Protein AF-A0A4R6TP46-F1 (afdb_monomer_lite)

Radius of gyration: 14.55 Å; chains: 1; bounding box: 34×22×45 Å

Structure (mmCIF, N/CA/C/O backbone):
data_AF-A0A4R6TP46-F1
#
_entry.id   AF-A0A4R6TP46-F1
#
loop_
_atom_site.group_PDB
_atom_site.id
_atom_site.type_symbol
_atom_site.label_atom_id
_atom_site.label_alt_id
_atom_site.label_comp_id
_atom_site.label_asym_id
_atom_site.label_entity_id
_atom_site.label_seq_id
_atom_site.pdbx_PDB_ins_code
_atom_site.Cartn_x
_atom_site.Cartn_y
_atom_site.Cartn_z
_atom_site.occupancy
_atom_site.B_iso_or_equiv
_atom_site.auth_seq_id
_atom_site.auth_comp_id
_atom_site.auth_asym_id
_atom_site.auth_atom_id
_atom_si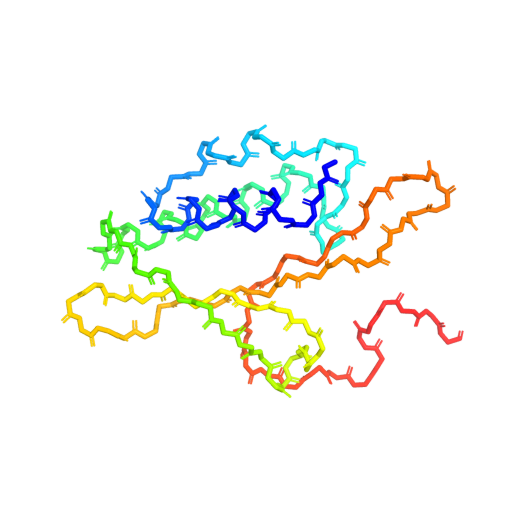te.pdbx_PDB_model_num
ATOM 1 N N . MET A 1 1 ? 13.767 -5.932 -6.235 1.00 88.38 1 MET A N 1
ATOM 2 C CA . MET A 1 1 ? 12.728 -6.546 -5.350 1.00 88.38 1 MET A CA 1
ATOM 3 C C . MET A 1 1 ? 11.743 -7.402 -6.167 1.00 88.38 1 MET A C 1
ATOM 5 O O . MET A 1 1 ? 11.784 -7.297 -7.384 1.00 88.38 1 MET A O 1
ATOM 9 N N . ASN A 1 2 ? 10.893 -8.253 -5.569 1.00 88.94 2 ASN A N 1
ATOM 10 C CA . ASN A 1 2 ? 9.757 -8.902 -6.260 1.00 88.94 2 ASN A CA 1
ATOM 11 C C . ASN A 1 2 ? 8.388 -8.403 -5.737 1.00 88.94 2 ASN A C 1
ATOM 13 O O . ASN A 1 2 ? 8.310 -7.777 -4.682 1.00 88.94 2 ASN A O 1
ATOM 17 N N . ILE A 1 3 ? 7.294 -8.701 -6.451 1.00 90.38 3 ILE A N 1
ATOM 18 C CA . ILE A 1 3 ? 5.953 -8.190 -6.102 1.00 90.38 3 ILE A CA 1
ATOM 19 C C . ILE A 1 3 ? 5.442 -8.681 -4.735 1.00 90.38 3 ILE A C 1
ATOM 21 O O . ILE A 1 3 ? 4.768 -7.938 -4.032 1.00 90.38 3 ILE A O 1
ATOM 25 N N . GLN A 1 4 ? 5.806 -9.897 -4.318 1.00 92.50 4 GLN A N 1
ATOM 26 C CA . GLN A 1 4 ? 5.392 -10.464 -3.028 1.00 92.50 4 GLN A CA 1
ATOM 27 C C . GLN A 1 4 ? 6.083 -9.760 -1.852 1.00 92.50 4 GLN A C 1
ATOM 29 O O . GLN A 1 4 ? 5.471 -9.548 -0.807 1.00 92.50 4 GLN A O 1
ATOM 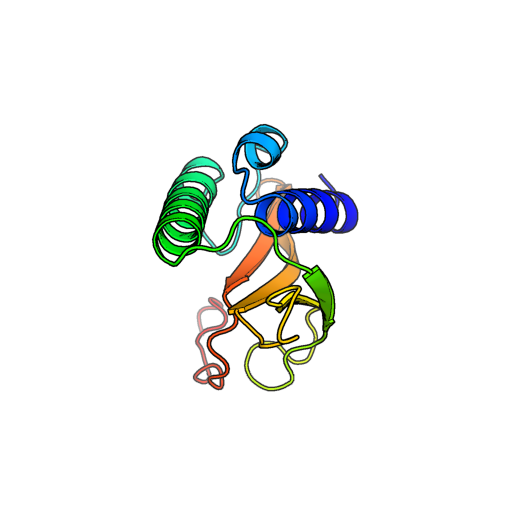34 N N . GLN A 1 5 ? 7.350 -9.374 -2.023 1.00 94.12 5 GLN A N 1
ATOM 35 C CA . GLN A 1 5 ? 8.091 -8.568 -1.051 1.00 94.12 5 GLN A CA 1
ATOM 36 C C . GLN A 1 5 ? 7.480 -7.172 -0.923 1.00 94.12 5 GLN A C 1
ATOM 38 O O . GLN A 1 5 ? 7.259 -6.708 0.193 1.00 94.12 5 GLN A O 1
ATOM 43 N N . LEU A 1 6 ? 7.144 -6.539 -2.049 1.00 93.56 6 LEU A N 1
ATOM 44 C CA . LEU A 1 6 ? 6.467 -5.244 -2.056 1.00 93.56 6 LEU A CA 1
ATOM 45 C C . LEU A 1 6 ? 5.110 -5.310 -1.342 1.00 93.56 6 LEU A C 1
ATOM 47 O O . LEU A 1 6 ? 4.828 -4.489 -0.472 1.00 93.56 6 LEU A O 1
ATOM 51 N N . GLU A 1 7 ? 4.296 -6.320 -1.656 1.00 94.56 7 GLU A N 1
ATOM 52 C CA . GLU A 1 7 ? 3.021 -6.554 -0.976 1.00 94.56 7 GLU A CA 1
ATOM 53 C C . GLU A 1 7 ? 3.225 -6.738 0.534 1.00 94.56 7 GLU A C 1
ATOM 55 O O . GLU A 1 7 ? 2.504 -6.145 1.336 1.00 94.56 7 GLU A O 1
ATOM 60 N N . PHE A 1 8 ? 4.227 -7.525 0.943 1.00 95.62 8 PHE A N 1
ATOM 61 C CA . PHE A 1 8 ? 4.543 -7.736 2.353 1.00 95.62 8 PHE A CA 1
ATOM 62 C C . PHE A 1 8 ? 4.922 -6.434 3.066 1.00 95.62 8 PHE A C 1
ATOM 64 O O . PHE A 1 8 ? 4.430 -6.197 4.173 1.00 95.62 8 PHE A O 1
ATOM 71 N N . ILE A 1 9 ? 5.760 -5.602 2.444 1.00 96.25 9 ILE A N 1
ATOM 72 C CA . ILE A 1 9 ? 6.169 -4.302 2.985 1.00 96.25 9 ILE A CA 1
ATOM 73 C C . ILE A 1 9 ? 4.931 -3.433 3.199 1.00 96.25 9 ILE A C 1
ATOM 75 O O . ILE A 1 9 ? 4.649 -3.043 4.328 1.00 96.25 9 ILE A O 1
ATOM 79 N N . ILE A 1 10 ? 4.127 -3.228 2.154 1.00 95.75 10 ILE A N 1
ATOM 80 C CA . ILE A 1 10 ? 2.965 -2.334 2.216 1.00 95.75 10 ILE A CA 1
ATOM 81 C C . ILE A 1 10 ? 1.897 -2.870 3.179 1.00 95.75 10 ILE A C 1
ATOM 83 O O . ILE A 1 10 ? 1.321 -2.111 3.964 1.00 95.75 10 ILE A O 1
ATOM 87 N N . ARG A 1 11 ? 1.667 -4.189 3.196 1.00 96.81 11 ARG A N 1
ATOM 88 C CA . ARG A 1 11 ? 0.806 -4.838 4.192 1.00 96.81 11 ARG A CA 1
ATOM 89 C C . ARG A 1 11 ? 1.280 -4.533 5.605 1.00 96.81 11 ARG A C 1
ATOM 91 O O . ARG A 1 11 ? 0.455 -4.161 6.439 1.00 96.81 11 ARG A O 1
ATOM 98 N N . SER A 1 12 ? 2.568 -4.714 5.882 1.00 97.62 12 SER A N 1
ATOM 99 C CA . SER A 1 12 ? 3.145 -4.495 7.212 1.00 97.62 12 SER A CA 1
ATOM 100 C C . SER A 1 12 ? 3.039 -3.029 7.620 1.00 97.62 12 SER A C 1
ATOM 102 O O . SER A 1 12 ? 2.633 -2.746 8.747 1.00 97.62 12 SER A O 1
ATOM 104 N N . THR A 1 13 ? 3.288 -2.120 6.676 1.00 97.50 13 THR A N 1
ATOM 105 C CA . THR A 1 13 ? 3.175 -0.674 6.857 1.00 97.50 13 THR A CA 1
ATOM 106 C C . THR A 1 13 ? 1.785 -0.254 7.322 1.00 97.50 13 THR A C 1
ATOM 108 O O . THR A 1 13 ? 1.646 0.366 8.374 1.00 97.50 13 THR A O 1
ATOM 111 N N . PHE A 1 14 ? 0.731 -0.635 6.598 1.00 97.62 14 PHE A N 1
ATOM 112 C CA . PHE A 1 14 ? -0.633 -0.223 6.944 1.00 97.62 14 PHE A CA 1
ATOM 113 C C . PHE A 1 14 ? -1.243 -1.030 8.093 1.00 97.62 14 PHE A C 1
ATOM 115 O O . PHE A 1 14 ? -1.983 -0.475 8.900 1.00 97.62 14 PHE A O 1
ATOM 122 N N . THR A 1 15 ? -0.919 -2.322 8.220 1.00 97.44 15 THR A N 1
ATOM 123 C CA . THR A 1 15 ? -1.417 -3.149 9.336 1.00 97.44 15 THR A CA 1
ATOM 124 C C . THR A 1 15 ? -0.937 -2.591 10.673 1.00 97.44 15 THR A C 1
ATOM 126 O O . THR A 1 15 ? -1.723 -2.523 11.615 1.00 97.44 15 THR A O 1
ATOM 129 N N . ASN A 1 16 ? 0.329 -2.169 10.747 1.00 97.12 16 ASN A N 1
ATOM 130 C CA . ASN A 1 16 ? 0.945 -1.656 11.973 1.00 97.12 16 ASN A CA 1
ATOM 131 C C . ASN A 1 16 ? 0.955 -0.122 12.065 1.00 97.12 16 ASN A C 1
ATOM 133 O O . ASN A 1 16 ? 1.397 0.413 13.078 1.00 97.12 16 ASN A O 1
ATOM 137 N N . LEU A 1 17 ? 0.472 0.579 11.032 1.00 96.62 17 LEU A N 1
ATOM 138 C CA . LEU A 1 17 ? 0.544 2.039 10.911 1.00 96.62 17 LEU A CA 1
ATOM 139 C C . LEU A 1 17 ? 1.970 2.560 11.157 1.00 96.62 17 LEU A C 1
ATOM 141 O O . LEU A 1 17 ? 2.198 3.507 11.912 1.00 96.62 17 LEU A O 1
ATOM 145 N N . ASP A 1 18 ? 2.938 1.906 10.528 1.00 97.06 18 ASP A N 1
ATOM 146 C CA . ASP A 1 18 ? 4.362 2.153 10.711 1.00 97.06 18 ASP A CA 1
ATOM 147 C C . ASP A 1 18 ? 5.044 2.243 9.344 1.00 97.06 18 ASP A C 1
ATOM 149 O O . ASP A 1 18 ? 5.123 1.268 8.600 1.00 97.06 18 ASP A O 1
ATOM 153 N N . TYR A 1 19 ? 5.509 3.433 8.979 1.00 95.25 19 TYR A N 1
ATOM 154 C CA . TYR A 1 19 ? 6.131 3.660 7.678 1.00 95.25 19 TYR A CA 1
ATOM 155 C C . TYR A 1 19 ? 7.596 3.211 7.628 1.00 95.25 19 TYR A C 1
ATOM 157 O O . TYR A 1 19 ? 8.136 3.120 6.532 1.00 95.25 19 TYR A O 1
ATOM 165 N N . SER A 1 20 ? 8.224 2.845 8.755 1.00 96.62 20 SER A N 1
ATOM 166 C CA . SER A 1 20 ? 9.620 2.370 8.774 1.00 96.62 20 SER A CA 1
ATOM 167 C C . SER A 1 20 ? 9.836 1.106 7.932 1.00 96.62 20 SER A C 1
ATOM 169 O O . SER A 1 20 ? 10.906 0.886 7.371 1.00 96.62 20 SER A O 1
ATOM 171 N N . PHE A 1 21 ? 8.793 0.290 7.742 1.00 96.69 21 PHE A N 1
ATOM 172 C CA . PHE A 1 21 ? 8.843 -0.858 6.833 1.00 96.69 21 PHE A CA 1
ATOM 173 C C . PHE A 1 21 ? 9.156 -0.457 5.380 1.00 96.69 21 PHE A C 1
ATOM 175 O O . PHE A 1 21 ? 9.718 -1.266 4.640 1.00 96.69 21 PHE A O 1
ATOM 182 N N . LEU A 1 22 ? 8.837 0.776 4.971 1.00 96.25 22 LEU A N 1
ATOM 183 C CA . LEU A 1 22 ? 9.092 1.282 3.621 1.00 96.25 22 LEU A CA 1
ATOM 184 C C . LEU A 1 22 ? 10.581 1.540 3.348 1.00 96.25 22 LEU A C 1
ATOM 186 O O . LEU A 1 22 ? 10.982 1.624 2.187 1.00 96.25 22 LEU A O 1
ATOM 190 N N . ASP A 1 23 ? 11.432 1.581 4.376 1.00 95.50 23 ASP A N 1
ATOM 191 C CA . ASP A 1 23 ? 12.885 1.683 4.192 1.00 95.50 23 ASP A CA 1
ATOM 192 C C . ASP A 1 23 ? 13.454 0.483 3.424 1.00 95.50 23 ASP A C 1
ATOM 194 O O . ASP A 1 23 ? 14.498 0.594 2.778 1.00 95.50 23 ASP A O 1
ATOM 198 N N . GLN A 1 24 ? 12.730 -0.640 3.420 1.00 95.44 24 GLN A N 1
ATOM 199 C CA . GLN A 1 24 ? 13.068 -1.862 2.687 1.00 95.44 24 GLN A CA 1
ATOM 200 C C . GLN A 1 24 ? 12.763 -1.781 1.184 1.00 95.44 24 GLN A C 1
ATOM 202 O O . GLN A 1 24 ? 13.139 -2.690 0.444 1.00 95.44 24 GLN A O 1
ATOM 207 N N . LEU A 1 25 ? 12.081 -0.726 0.721 1.00 94.56 25 LEU A N 1
ATOM 208 C CA . LEU A 1 25 ? 11.811 -0.531 -0.700 1.00 94.56 25 LEU A CA 1
ATOM 209 C C . LEU A 1 25 ? 13.114 -0.377 -1.487 1.00 94.56 25 LEU A C 1
ATOM 211 O O . LEU A 1 25 ? 14.079 0.249 -1.034 1.00 94.56 25 LEU A O 1
ATOM 215 N N . ASP A 1 26 ? 13.105 -0.929 -2.694 1.00 93.50 26 ASP A N 1
ATOM 216 C CA . ASP A 1 26 ? 14.189 -0.792 -3.656 1.00 93.50 26 ASP A CA 1
ATOM 217 C C . ASP A 1 26 ? 14.296 0.675 -4.093 1.00 93.50 26 ASP A C 1
ATOM 219 O O . ASP A 1 26 ? 13.277 1.297 -4.407 1.00 93.50 26 ASP A O 1
ATOM 223 N N . LYS A 1 27 ? 15.507 1.234 -4.052 1.00 92.81 27 LYS A N 1
ATOM 224 C CA . LYS A 1 27 ? 15.762 2.644 -4.390 1.00 92.81 27 LYS A CA 1
ATOM 225 C C . LYS A 1 27 ? 15.800 2.884 -5.900 1.00 92.81 27 LYS A C 1
ATOM 227 O O . LYS A 1 27 ? 15.500 3.988 -6.328 1.00 92.81 27 LYS A O 1
ATOM 232 N N . ASP A 1 28 ? 16.127 1.846 -6.668 1.00 91.50 28 ASP A N 1
ATOM 233 C CA . ASP A 1 28 ? 16.307 1.895 -8.121 1.00 91.50 28 ASP A CA 1
ATOM 234 C C . ASP A 1 28 ? 15.034 1.368 -8.822 1.00 91.50 28 ASP A C 1
ATOM 236 O O . ASP A 1 28 ? 15.081 0.659 -9.823 1.00 91.50 28 ASP A O 1
ATOM 240 N N . SER A 1 29 ? 13.865 1.566 -8.210 1.00 92.19 29 SER A N 1
ATOM 241 C CA . SER A 1 29 ? 12.567 1.132 -8.734 1.00 92.19 29 SER A CA 1
ATOM 242 C C . SER A 1 29 ? 11.562 2.264 -8.619 1.00 92.19 29 SER A C 1
ATOM 244 O O . SER A 1 29 ? 11.622 3.051 -7.673 1.00 92.19 29 SER A O 1
ATOM 246 N N . TYR A 1 30 ? 10.597 2.285 -9.535 1.00 92.50 30 TYR A N 1
ATOM 247 C CA . TYR A 1 30 ? 9.499 3.245 -9.501 1.00 92.50 30 TYR A CA 1
ATOM 248 C C . TYR A 1 30 ? 8.214 2.605 -8.991 1.00 92.50 30 TYR A C 1
ATOM 250 O O . TYR A 1 30 ? 7.917 1.434 -9.255 1.00 92.50 30 TYR A O 1
ATOM 258 N N . TYR A 1 31 ? 7.426 3.413 -8.291 1.00 92.50 31 TYR A N 1
ATOM 259 C CA . TYR A 1 31 ? 6.175 3.028 -7.661 1.00 92.50 31 TYR A CA 1
ATOM 260 C C . TYR A 1 31 ? 5.065 4.002 -8.071 1.00 92.50 31 TYR A C 1
ATOM 262 O O . TYR A 1 31 ? 4.839 5.014 -7.415 1.00 92.50 31 TYR A O 1
ATOM 270 N N . SER A 1 32 ? 4.343 3.681 -9.146 1.00 89.75 32 SER A N 1
ATOM 271 C CA . SER A 1 32 ? 3.304 4.535 -9.747 1.00 89.75 32 SER A CA 1
ATOM 272 C C . SER A 1 32 ? 3.849 5.886 -10.202 1.00 89.75 32 SER A C 1
ATOM 274 O O . SER A 1 32 ? 3.357 6.931 -9.785 1.00 89.75 32 SER A O 1
ATOM 276 N N . ASP A 1 33 ? 4.912 5.835 -11.004 1.00 85.44 33 ASP A N 1
ATOM 277 C CA . ASP A 1 33 ? 5.655 6.998 -11.510 1.00 85.44 33 ASP A CA 1
ATOM 278 C C . ASP A 1 33 ? 6.357 7.829 -10.423 1.00 85.44 33 ASP A C 1
ATOM 280 O O . ASP A 1 33 ? 6.900 8.889 -10.712 1.00 85.44 33 ASP A O 1
ATOM 284 N N . GLN A 1 34 ? 6.374 7.337 -9.181 1.00 89.38 34 GLN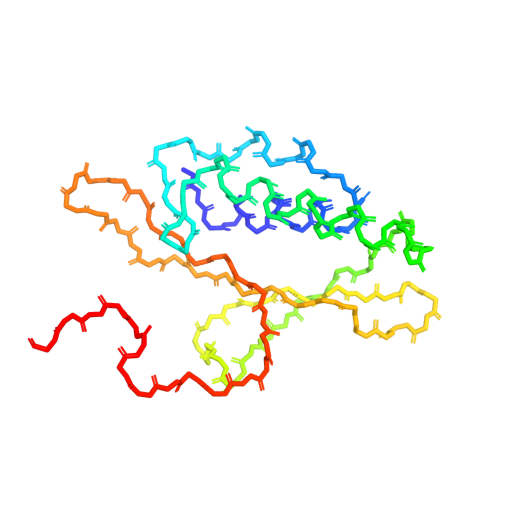 A N 1
ATOM 285 C CA . GLN A 1 34 ? 7.067 7.962 -8.060 1.00 89.38 34 GLN A CA 1
ATOM 286 C C . GLN A 1 34 ? 8.365 7.234 -7.749 1.00 89.38 34 GLN A C 1
ATOM 288 O O . GLN A 1 34 ? 8.435 6.003 -7.842 1.00 89.38 34 GLN A O 1
ATOM 293 N N . ASP A 1 35 ? 9.366 7.978 -7.294 1.00 92.81 35 ASP A N 1
ATOM 294 C CA . ASP A 1 35 ? 10.524 7.363 -6.657 1.00 92.81 35 ASP A CA 1
ATOM 295 C C . ASP A 1 35 ? 10.181 6.844 -5.244 1.00 92.81 35 ASP A C 1
ATOM 297 O O . ASP A 1 35 ? 9.084 7.033 -4.699 1.00 92.81 35 ASP A O 1
ATOM 301 N N . LYS A 1 36 ? 11.142 6.151 -4.627 1.00 93.88 36 LYS A N 1
ATOM 302 C CA . LYS A 1 36 ? 10.997 5.611 -3.271 1.00 93.88 36 LYS A CA 1
ATOM 303 C C . LYS A 1 36 ? 10.626 6.685 -2.239 1.00 93.88 36 LYS A C 1
ATOM 305 O O . LYS A 1 36 ? 9.783 6.429 -1.380 1.00 93.88 36 LYS A O 1
ATOM 310 N N . TYR A 1 37 ? 11.274 7.846 -2.269 1.00 95.25 37 TYR A N 1
ATOM 311 C CA . TYR A 1 37 ? 11.105 8.882 -1.249 1.00 95.25 37 TYR A CA 1
ATOM 312 C C . TYR A 1 37 ? 9.749 9.570 -1.374 1.00 95.25 37 TYR A C 1
ATOM 314 O O . TYR A 1 37 ? 9.078 9.808 -0.370 1.00 95.25 37 TYR A O 1
ATOM 322 N N . GLU A 1 38 ? 9.305 9.827 -2.600 1.00 95.19 38 GLU A N 1
ATOM 323 C CA . GLU A 1 38 ? 7.974 10.354 -2.882 1.00 95.19 38 GLU A CA 1
ATOM 324 C C . GLU A 1 38 ? 6.870 9.407 -2.399 1.00 95.19 38 GLU A C 1
ATOM 326 O O . GLU A 1 38 ? 5.905 9.848 -1.761 1.00 95.19 38 GLU A O 1
ATOM 331 N N . LEU A 1 39 ? 7.027 8.099 -2.637 1.00 94.69 39 LEU A N 1
ATOM 332 C CA . LEU A 1 39 ? 6.101 7.094 -2.122 1.00 94.69 39 LEU A CA 1
ATOM 333 C C . LEU A 1 39 ? 6.076 7.083 -0.586 1.00 94.69 39 LEU A C 1
ATOM 335 O O . LEU A 1 39 ? 4.990 7.043 0.001 1.00 94.69 39 LEU A O 1
ATOM 339 N N . ILE A 1 40 ? 7.250 7.119 0.057 1.00 96.31 40 ILE A N 1
ATOM 340 C CA . ILE A 1 40 ? 7.376 7.134 1.522 1.00 96.31 40 ILE A CA 1
ATOM 341 C C . ILE A 1 40 ? 6.650 8.340 2.106 1.00 96.31 40 ILE A C 1
ATOM 343 O O . ILE A 1 40 ? 5.774 8.153 2.947 1.00 96.31 40 ILE A O 1
ATOM 347 N N . ASN A 1 41 ? 6.935 9.546 1.614 1.00 96.00 41 ASN A N 1
ATOM 348 C CA . ASN A 1 41 ? 6.312 10.778 2.101 1.00 96.00 41 ASN A CA 1
ATOM 349 C C . ASN A 1 41 ? 4.781 10.725 1.981 1.00 96.00 41 ASN A C 1
ATOM 351 O O . ASN A 1 41 ? 4.051 11.119 2.894 1.00 96.00 41 ASN A O 1
ATOM 355 N N . ARG A 1 42 ? 4.272 10.195 0.861 1.00 95.31 42 ARG A N 1
ATOM 356 C CA . ARG A 1 42 ? 2.830 10.031 0.641 1.00 95.31 42 ARG A CA 1
ATOM 357 C C . ARG A 1 42 ? 2.202 9.071 1.656 1.00 95.31 42 ARG A C 1
ATOM 359 O O . ARG A 1 42 ? 1.161 9.391 2.231 1.00 95.31 42 ARG A O 1
ATOM 366 N N . ILE A 1 43 ? 2.816 7.907 1.873 1.00 96.19 43 ILE A N 1
ATOM 367 C CA . ILE A 1 43 ? 2.292 6.900 2.807 1.00 96.19 43 ILE A CA 1
ATOM 368 C C . ILE A 1 43 ? 2.443 7.359 4.262 1.00 96.19 43 ILE A C 1
ATOM 370 O O . ILE A 1 43 ? 1.542 7.126 5.067 1.00 96.19 43 ILE A O 1
ATOM 374 N N . GLU A 1 44 ? 3.529 8.050 4.608 1.00 96.75 44 GLU A N 1
ATOM 375 C CA . GLU A 1 44 ? 3.724 8.648 5.932 1.00 96.75 44 GLU A CA 1
ATOM 376 C C . GLU A 1 44 ? 2.580 9.611 6.266 1.00 96.75 44 GLU A C 1
ATOM 378 O O . GLU A 1 44 ? 1.961 9.493 7.328 1.00 96.75 44 GLU A O 1
ATOM 383 N N . PHE A 1 45 ? 2.221 10.498 5.332 1.00 96.25 45 PHE A N 1
ATOM 384 C CA . PHE A 1 45 ? 1.096 11.416 5.508 1.00 96.25 45 PHE A CA 1
ATOM 385 C C . PHE A 1 45 ? -0.233 10.678 5.744 1.00 96.25 45 PHE A C 1
ATOM 387 O O . PHE A 1 45 ? -1.020 11.051 6.622 1.00 96.25 45 PHE A O 1
ATOM 394 N N . GLN A 1 46 ? -0.487 9.601 4.997 1.00 95.69 46 GLN A N 1
ATOM 395 C CA . GLN A 1 46 ? -1.684 8.780 5.192 1.00 95.69 46 GLN A CA 1
ATOM 396 C C . GLN A 1 46 ? -1.676 8.074 6.550 1.00 95.69 46 GLN A C 1
ATOM 398 O O . GLN A 1 46 ? -2.684 8.103 7.252 1.00 95.69 46 GLN A O 1
ATOM 403 N N . ILE A 1 47 ? -0.549 7.493 6.967 1.00 96.69 47 ILE A N 1
ATOM 404 C CA . ILE A 1 47 ? -0.412 6.868 8.289 1.00 96.69 47 ILE A CA 1
ATOM 405 C C . ILE A 1 47 ? -0.659 7.885 9.399 1.00 96.69 47 ILE A C 1
ATOM 407 O O . ILE A 1 47 ? -1.386 7.589 10.348 1.00 96.69 47 ILE A O 1
ATOM 411 N N . HIS A 1 48 ? -0.101 9.089 9.280 1.00 97.00 48 HIS A N 1
ATOM 412 C CA .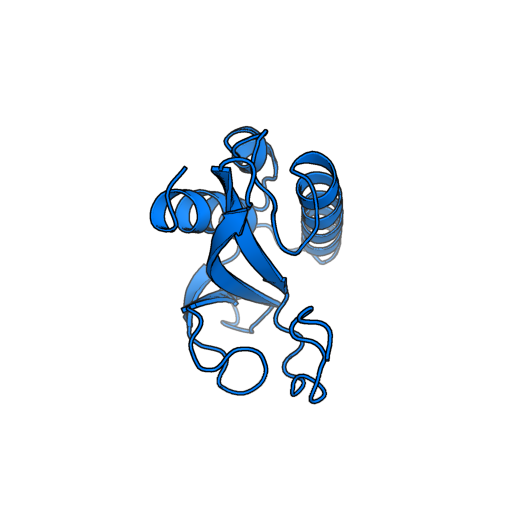 HIS A 1 48 ? -0.333 10.159 10.243 1.00 97.00 48 HIS A CA 1
ATOM 413 C C . HIS A 1 48 ? -1.819 10.543 10.314 1.00 97.00 48 HIS A C 1
ATOM 415 O O . HIS A 1 48 ? -2.381 10.686 11.403 1.00 97.00 48 HIS A O 1
ATOM 421 N N . SER A 1 49 ? -2.484 10.646 9.161 1.00 96.12 49 SER A N 1
ATOM 422 C CA . SER A 1 49 ? -3.920 10.937 9.074 1.00 96.12 49 SER A CA 1
ATOM 423 C C . SER A 1 49 ? -4.761 9.846 9.745 1.00 96.12 49 SER A C 1
ATOM 425 O O . SER A 1 49 ? -5.667 10.149 10.519 1.00 96.12 49 SER A O 1
ATOM 427 N N . LEU A 1 50 ? -4.415 8.574 9.529 1.00 96.06 50 LEU A N 1
ATOM 428 C CA . LEU A 1 50 ? -5.082 7.427 10.149 1.00 96.06 50 LEU A CA 1
ATOM 429 C C . LEU A 1 50 ? -4.896 7.398 11.671 1.00 96.06 50 LEU A C 1
ATOM 431 O O . LEU A 1 50 ? -5.865 7.218 12.406 1.00 96.06 50 LEU A O 1
ATOM 435 N N . LYS A 1 51 ? -3.677 7.639 12.162 1.00 96.25 51 LYS A N 1
ATOM 436 C CA . LYS A 1 51 ? -3.416 7.748 13.606 1.00 96.25 51 LYS A CA 1
ATOM 437 C C . LYS A 1 51 ? -4.207 8.892 14.237 1.00 96.25 51 LYS A C 1
ATOM 439 O O . LYS A 1 51 ? -4.810 8.714 15.290 1.00 96.25 51 LYS A O 1
ATOM 444 N N . THR A 1 52 ? -4.265 10.039 13.562 1.00 96.69 52 THR A N 1
ATOM 445 C CA . THR A 1 52 ? -5.041 11.207 14.013 1.00 96.69 52 THR A CA 1
ATOM 446 C C . THR A 1 52 ? -6.544 10.912 14.064 1.00 96.69 52 THR A C 1
ATOM 448 O O . THR A 1 52 ? -7.231 11.382 14.966 1.00 96.69 52 THR A O 1
ATOM 451 N N . ALA A 1 53 ? -7.051 10.080 13.150 1.00 94.38 53 ALA A N 1
ATOM 452 C CA . ALA A 1 53 ? -8.433 9.597 13.160 1.00 94.38 53 ALA A CA 1
ATOM 453 C C . ALA A 1 53 ? -8.717 8.531 14.243 1.00 94.38 53 ALA A C 1
ATOM 455 O O . ALA A 1 53 ? -9.847 8.061 14.358 1.00 94.38 53 ALA A O 1
ATOM 456 N N . GLY A 1 54 ? -7.717 8.150 15.047 1.00 95.62 54 GLY A N 1
ATOM 457 C CA . GLY A 1 54 ? -7.857 7.214 16.165 1.00 95.62 54 GLY A CA 1
ATOM 458 C C . GLY A 1 54 ? -7.572 5.751 15.819 1.00 95.62 54 GLY A C 1
ATOM 459 O O . GLY A 1 54 ? -7.789 4.873 16.658 1.00 95.62 54 GLY A O 1
ATOM 460 N N . TYR A 1 55 ? -7.074 5.457 14.613 1.00 94.69 55 TYR A N 1
ATOM 461 C CA . TYR A 1 55 ? -6.662 4.101 14.259 1.00 94.69 55 TYR A CA 1
ATOM 462 C C . TYR A 1 55 ? -5.295 3.776 14.868 1.00 94.69 55 TYR A C 1
ATOM 464 O O . TYR A 1 55 ? -4.326 4.504 14.677 1.00 94.69 55 TYR A O 1
ATOM 472 N N . ASN A 1 56 ? -5.205 2.634 15.555 1.00 93.69 56 ASN A N 1
ATOM 473 C CA . ASN A 1 56 ? -3.948 2.119 16.124 1.00 93.69 56 ASN A CA 1
ATOM 474 C C . ASN A 1 56 ? -3.428 0.874 15.395 1.00 93.69 56 ASN A C 1
ATOM 476 O O . ASN A 1 56 ? -2.258 0.522 15.506 1.00 93.69 56 ASN A O 1
ATOM 480 N N . LYS A 1 57 ? -4.312 0.184 14.672 1.00 96.06 57 LYS A N 1
ATOM 481 C CA . LYS A 1 57 ? -4.017 -1.014 13.891 1.00 96.06 57 LYS A CA 1
ATOM 482 C C . LYS A 1 57 ? -5.097 -1.183 12.833 1.00 96.06 57 LYS A C 1
ATOM 484 O O . LYS A 1 57 ? -6.244 -0.808 13.079 1.00 96.06 57 LYS A O 1
ATOM 489 N N . LEU A 1 58 ? -4.752 -1.794 11.706 1.00 97.06 58 LEU A N 1
ATOM 490 C CA . LEU A 1 58 ? -5.713 -2.189 10.677 1.00 97.06 58 LEU A CA 1
ATOM 491 C C . LEU A 1 58 ? -5.681 -3.702 10.459 1.00 97.06 58 LEU A C 1
ATOM 493 O O . LEU A 1 58 ? -4.658 -4.355 10.664 1.00 97.06 58 LEU A O 1
ATOM 497 N N . LEU A 1 59 ? -6.809 -4.266 10.036 1.00 97.25 59 LEU A N 1
ATOM 498 C CA . LEU A 1 59 ? -6.908 -5.646 9.578 1.00 97.25 59 LEU A CA 1
ATOM 499 C C . LEU A 1 59 ? -6.732 -5.681 8.060 1.00 97.25 59 LEU A C 1
ATOM 501 O O . LEU A 1 59 ? -7.517 -5.081 7.331 1.00 97.25 59 LEU A O 1
ATOM 505 N N . CYS A 1 60 ? -5.719 -6.394 7.580 1.00 97.00 60 CYS A N 1
ATOM 506 C CA . CYS A 1 60 ? -5.486 -6.566 6.150 1.00 97.00 60 CYS A CA 1
ATOM 507 C C . CYS A 1 60 ? -6.264 -7.772 5.603 1.00 97.00 60 CYS A C 1
ATOM 509 O O . CYS A 1 60 ? -6.248 -8.851 6.199 1.00 97.00 60 CYS A O 1
ATOM 511 N N . LYS A 1 61 ? -6.911 -7.594 4.450 1.00 95.00 61 LYS A N 1
ATOM 512 C CA . LYS A 1 61 ? -7.596 -8.639 3.684 1.00 95.00 61 L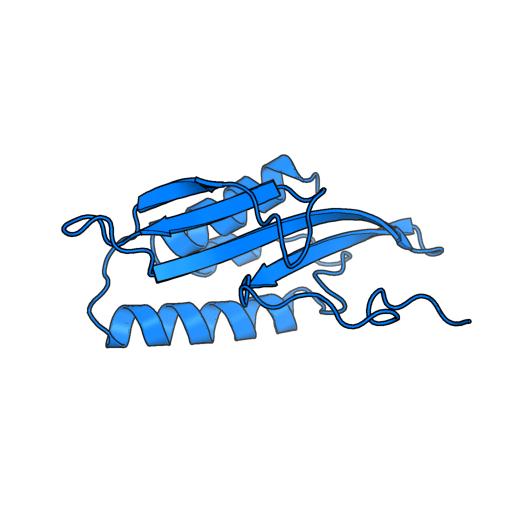YS A CA 1
ATOM 513 C C . LYS A 1 61 ? -7.175 -8.575 2.220 1.00 95.00 61 LYS A C 1
ATOM 515 O O . LYS A 1 61 ? -7.074 -7.489 1.644 1.00 95.00 61 LYS A O 1
ATOM 520 N N . GLN A 1 62 ? -7.001 -9.740 1.599 1.00 93.12 62 GLN A N 1
ATOM 521 C CA . GLN A 1 62 ? -6.828 -9.807 0.150 1.00 93.12 62 GLN A CA 1
ATOM 522 C C . GLN A 1 62 ? -8.110 -9.338 -0.542 1.00 93.12 62 GLN A C 1
ATOM 524 O O . GLN A 1 62 ? -9.221 -9.648 -0.111 1.00 93.12 62 GLN A O 1
ATOM 529 N N . SER A 1 63 ? -7.960 -8.587 -1.624 1.00 90.25 63 SER A N 1
ATOM 530 C CA . SER A 1 63 ? -9.072 -8.030 -2.381 1.00 90.25 63 SER A CA 1
ATOM 531 C C . SER A 1 63 ? -8.700 -7.828 -3.848 1.00 90.25 63 SER A C 1
ATOM 533 O O . SER A 1 63 ? -7.566 -8.058 -4.262 1.00 90.25 63 SER A O 1
ATOM 535 N N . ARG A 1 64 ? -9.674 -7.388 -4.646 1.00 85.00 64 ARG A N 1
ATOM 536 C CA . ARG A 1 64 ? -9.472 -6.932 -6.024 1.00 85.00 64 ARG A CA 1
ATOM 537 C C . ARG A 1 64 ? -10.261 -5.653 -6.260 1.00 85.00 64 ARG A C 1
ATOM 539 O O . ARG A 1 64 ? -11.274 -5.409 -5.596 1.00 85.00 64 ARG A O 1
ATOM 546 N N . CYS A 1 65 ? -9.801 -4.834 -7.199 1.00 77.44 65 CYS A N 1
ATOM 547 C CA . CYS A 1 65 ? -10.570 -3.695 -7.681 1.00 77.44 65 CYS A CA 1
ATOM 548 C C . CYS A 1 65 ? -11.024 -3.946 -9.116 1.00 77.44 65 CYS A C 1
ATOM 550 O O . CYS A 1 65 ? -10.243 -3.807 -10.046 1.00 77.44 65 CYS A O 1
ATOM 552 N N . PHE A 1 66 ? -12.305 -4.258 -9.303 1.00 75.31 66 PHE A N 1
ATOM 553 C CA . PHE A 1 66 ? -12.873 -4.498 -10.634 1.00 75.31 66 PHE A CA 1
ATOM 554 C C . PHE A 1 66 ? -13.093 -3.220 -11.462 1.00 75.31 66 PHE A C 1
ATOM 556 O O . PHE A 1 66 ? -13.416 -3.322 -12.640 1.00 75.31 66 PHE A O 1
ATOM 563 N N . LEU A 1 67 ? -12.940 -2.034 -10.858 1.00 75.50 67 LEU A N 1
ATOM 564 C CA . LEU A 1 67 ? -13.203 -0.742 -11.506 1.00 75.50 67 LEU A CA 1
ATOM 565 C C . LEU A 1 67 ? -11.924 -0.025 -11.932 1.00 75.50 67 LEU A C 1
ATOM 567 O O . LEU A 1 67 ? -11.788 0.353 -13.089 1.00 75.50 67 LEU A O 1
ATOM 571 N N . CYS A 1 68 ? -10.999 0.182 -10.991 1.00 71.94 68 CYS A N 1
ATOM 572 C CA . CYS A 1 68 ? -9.747 0.869 -11.273 1.00 71.94 68 CYS A CA 1
ATOM 573 C C . CYS A 1 68 ? -8.840 -0.054 -12.091 1.00 71.94 68 CYS A C 1
ATOM 575 O O . CYS A 1 68 ? -8.544 0.223 -13.239 1.00 71.94 68 CYS A O 1
ATOM 577 N N . TYR A 1 69 ? -8.458 -1.201 -11.535 1.00 79.31 69 TYR A N 1
ATOM 578 C CA . TYR A 1 69 ? -7.457 -2.074 -12.144 1.00 79.31 69 TYR A CA 1
ATOM 579 C C . TYR A 1 69 ? -7.937 -3.528 -12.087 1.00 79.31 69 TYR A C 1
ATOM 581 O O . TYR A 1 69 ? -7.531 -4.268 -11.190 1.00 79.31 69 TYR A O 1
ATOM 589 N N . PRO A 1 70 ? -8.802 -3.960 -13.025 1.00 76.88 70 PRO A N 1
ATOM 590 C CA . PRO A 1 70 ? -9.478 -5.260 -12.953 1.00 76.88 70 PRO A CA 1
ATOM 591 C C . PRO A 1 70 ? -8.526 -6.464 -12.937 1.00 76.88 70 PRO A C 1
ATOM 593 O O . PRO A 1 70 ? -8.895 -7.528 -12.445 1.00 76.88 70 PRO A O 1
ATOM 596 N N . ASN A 1 71 ? -7.299 -6.283 -13.433 1.00 80.62 71 ASN A N 1
ATOM 597 C CA . ASN A 1 71 ? -6.269 -7.320 -13.505 1.00 80.62 71 ASN A CA 1
ATOM 598 C C . ASN A 1 71 ? -5.209 -7.219 -12.397 1.00 80.62 71 ASN A C 1
ATOM 600 O O . ASN A 1 71 ? -4.255 -7.993 -12.411 1.00 80.62 71 ASN A O 1
ATOM 604 N N . ALA A 1 72 ? -5.330 -6.261 -11.476 1.00 85.12 72 ALA A N 1
ATOM 605 C CA . ALA A 1 72 ? -4.361 -6.060 -10.409 1.00 85.12 72 ALA A CA 1
ATOM 606 C C . ALA A 1 72 ? -4.875 -6.618 -9.078 1.00 85.12 72 ALA A C 1
ATOM 608 O O . ALA A 1 72 ? -6.070 -6.552 -8.761 1.00 85.12 72 ALA A O 1
ATOM 609 N N . ASP A 1 73 ? -3.949 -7.145 -8.283 1.00 89.31 73 ASP A N 1
ATOM 610 C CA . ASP A 1 73 ? -4.246 -7.555 -6.919 1.00 89.31 73 ASP A CA 1
ATOM 611 C C . ASP A 1 73 ? -4.359 -6.324 -6.019 1.00 89.31 73 ASP A C 1
ATOM 613 O O . ASP A 1 73 ? -3.787 -5.264 -6.286 1.00 89.31 73 ASP A O 1
ATOM 617 N N . ALA A 1 74 ? -5.139 -6.441 -4.948 1.00 93.00 74 ALA A N 1
ATOM 618 C CA . ALA A 1 74 ? -5.347 -5.345 -4.020 1.00 93.00 74 ALA A CA 1
ATOM 619 C C . ALA A 1 74 ? -5.359 -5.826 -2.570 1.00 93.00 74 ALA A C 1
ATOM 621 O O . ALA A 1 74 ? -5.854 -6.907 -2.253 1.00 93.00 74 ALA A O 1
ATOM 622 N N . LEU A 1 75 ? -4.916 -4.970 -1.659 1.00 95.25 75 LEU A N 1
ATOM 623 C CA . LEU A 1 75 ? -5.082 -5.158 -0.223 1.00 95.25 75 LEU A CA 1
ATOM 624 C C . LEU A 1 75 ? -6.126 -4.177 0.286 1.00 95.25 75 LEU A C 1
ATOM 626 O O . LEU A 1 75 ? -6.046 -2.978 0.024 1.00 95.25 75 LEU A O 1
ATOM 630 N N . SER A 1 76 ? -7.101 -4.694 1.019 1.00 95.38 76 SER A N 1
ATOM 631 C CA . SER A 1 76 ? -8.084 -3.893 1.738 1.00 95.38 76 SER A CA 1
ATOM 632 C C . SER A 1 76 ? -7.718 -3.867 3.212 1.00 95.38 76 SER A C 1
ATOM 634 O O . SER A 1 76 ? -7.449 -4.911 3.806 1.00 95.38 76 SER A O 1
ATOM 636 N N . PHE A 1 77 ? -7.708 -2.681 3.803 1.00 96.75 77 PHE A N 1
ATOM 637 C CA . PHE A 1 77 ? -7.385 -2.469 5.204 1.00 96.75 77 PHE A CA 1
ATOM 638 C C . PHE A 1 77 ? -8.626 -1.981 5.934 1.00 96.75 77 PHE A C 1
ATOM 640 O O . PHE A 1 77 ? -9.245 -0.994 5.538 1.00 96.75 77 PHE A O 1
ATOM 647 N N . HIS A 1 78 ? -8.990 -2.702 6.985 1.00 96.81 78 HIS A N 1
ATOM 648 C CA . HIS A 1 78 ? -10.246 -2.537 7.697 1.00 96.81 78 HIS A CA 1
ATOM 649 C C . HIS A 1 78 ? -10.017 -2.138 9.150 1.00 96.81 78 HIS A C 1
ATOM 651 O O . HIS A 1 78 ? -9.006 -2.499 9.759 1.00 96.81 78 HIS A O 1
ATOM 657 N N . CYS A 1 79 ? -10.988 -1.437 9.727 1.00 94.62 79 CYS A N 1
ATOM 658 C CA . CYS A 1 79 ? -11.052 -1.213 11.161 1.00 94.62 79 CYS A CA 1
ATOM 659 C C . CYS A 1 79 ? -11.230 -2.566 11.876 1.00 94.62 79 CYS A C 1
ATOM 661 O O . CYS A 1 79 ? -12.202 -3.267 11.592 1.00 94.62 79 CYS A O 1
ATOM 663 N N . PRO A 1 80 ? -10.355 -2.952 12.826 1.00 93.31 80 PRO A N 1
ATOM 664 C CA . PRO A 1 80 ? -10.444 -4.261 13.478 1.00 93.31 80 PRO A CA 1
ATOM 665 C C . PRO A 1 80 ? -11.750 -4.502 14.247 1.00 93.31 80 PRO A C 1
ATOM 667 O O . PRO A 1 80 ? -12.162 -5.647 14.397 1.00 93.31 80 PRO A O 1
ATOM 670 N N . ASN A 1 81 ? -12.387 -3.436 14.743 1.00 92.81 81 ASN A N 1
ATOM 671 C CA . ASN A 1 81 ? -13.566 -3.536 15.606 1.00 92.81 81 ASN A CA 1
ATOM 672 C C . ASN A 1 81 ? -14.883 -3.549 14.822 1.00 92.81 81 ASN A C 1
ATOM 674 O O . ASN A 1 81 ? -15.830 -4.213 15.231 1.00 92.81 81 ASN A O 1
ATOM 678 N N . THR A 1 82 ? -14.960 -2.788 13.728 1.00 93.69 82 THR A N 1
ATOM 679 C CA . THR A 1 82 ? -16.197 -2.602 12.948 1.00 93.69 82 THR A CA 1
ATOM 680 C C . THR A 1 82 ? -16.174 -3.326 11.608 1.00 93.69 82 THR A C 1
ATOM 682 O O . THR A 1 82 ? -17.199 -3.390 10.938 1.00 93.69 82 THR A O 1
ATOM 685 N N . ASP A 1 83 ? -15.014 -3.849 11.203 1.00 92.31 83 ASP A N 1
ATOM 686 C CA . ASP A 1 83 ? -14.743 -4.404 9.874 1.00 92.31 83 ASP A CA 1
ATOM 687 C C . ASP A 1 83 ? -14.969 -3.418 8.708 1.00 92.31 83 ASP A C 1
ATOM 689 O O . ASP A 1 83 ? -14.963 -3.793 7.533 1.00 92.31 83 ASP A O 1
ATOM 693 N N . GLU A 1 84 ? -15.129 -2.131 9.016 1.00 92.38 84 GLU A N 1
ATOM 694 C CA . GLU A 1 84 ? -15.302 -1.072 8.028 1.00 92.38 84 GLU A CA 1
ATOM 695 C C . GLU A 1 84 ? -14.033 -0.903 7.190 1.00 92.38 84 GLU A C 1
ATOM 697 O O . GLU A 1 84 ? -12.923 -0.905 7.725 1.00 92.38 84 GLU A O 1
ATOM 702 N N . LEU A 1 85 ? -14.192 -0.755 5.873 1.00 93.56 85 LEU A N 1
ATOM 703 C CA . LEU A 1 85 ? -13.078 -0.485 4.970 1.00 93.56 85 LEU A CA 1
ATOM 704 C C . LEU A 1 85 ? -12.531 0.922 5.225 1.00 93.56 85 LEU A C 1
ATOM 706 O O . LEU A 1 85 ? -13.238 1.905 5.037 1.00 93.56 85 LEU A O 1
ATOM 710 N N . VAL A 1 86 ? -11.251 1.005 5.573 1.00 94.75 86 VAL A N 1
ATOM 711 C CA . VAL A 1 86 ? -10.554 2.270 5.831 1.00 94.75 86 VAL A CA 1
ATOM 712 C C . VAL A 1 86 ? -9.825 2.741 4.581 1.00 94.75 86 VAL A C 1
ATOM 714 O O . VAL A 1 86 ? -9.981 3.878 4.149 1.00 94.75 86 VAL A O 1
ATOM 717 N N . ILE A 1 87 ? -9.027 1.858 3.982 1.00 94.19 87 ILE A N 1
ATOM 718 C CA . ILE A 1 87 ? -8.252 2.168 2.782 1.00 94.19 87 ILE A CA 1
ATOM 719 C C . ILE A 1 87 ? -8.017 0.899 1.972 1.00 94.19 87 ILE A C 1
ATOM 721 O O . ILE A 1 87 ? -7.970 -0.207 2.512 1.00 94.19 87 ILE A O 1
ATOM 725 N N . LYS A 1 88 ? -7.875 1.039 0.656 1.00 94.06 88 LYS A N 1
ATOM 726 C CA . LYS A 1 88 ? -7.556 -0.069 -0.244 1.00 94.06 88 LYS A CA 1
ATOM 727 C C . LYS A 1 88 ? -6.402 0.340 -1.138 1.00 94.06 88 LYS A C 1
ATOM 729 O O . LYS A 1 88 ? -6.427 1.432 -1.691 1.00 94.06 88 LYS A O 1
ATOM 734 N N . TYR A 1 89 ? -5.434 -0.546 -1.311 1.00 93.69 89 TYR A N 1
ATOM 735 C CA . TYR A 1 89 ? -4.293 -0.350 -2.195 1.00 93.69 89 TYR A CA 1
ATOM 736 C C . TYR A 1 89 ? -4.263 -1.387 -3.299 1.00 93.69 89 TYR A C 1
ATOM 738 O O . TYR A 1 89 ? -4.598 -2.543 -3.061 1.00 93.69 89 TYR A O 1
ATOM 746 N N . VAL A 1 90 ? -3.835 -0.973 -4.485 1.00 91.94 90 VAL A N 1
ATOM 747 C CA . VAL A 1 90 ? -3.644 -1.834 -5.652 1.00 91.94 90 VAL A CA 1
ATOM 748 C C . VAL A 1 90 ? -2.158 -2.034 -5.912 1.00 91.94 90 VAL A C 1
ATOM 750 O O . VAL A 1 90 ? -1.379 -1.085 -5.801 1.00 91.94 90 VAL A O 1
ATOM 753 N N . PHE A 1 91 ? -1.801 -3.261 -6.290 1.00 89.75 91 PHE A N 1
ATOM 754 C CA . PHE A 1 91 ? -0.441 -3.702 -6.558 1.00 89.75 91 PHE A CA 1
ATOM 755 C C . PHE A 1 91 ? -0.358 -4.393 -7.911 1.00 89.75 91 PHE A C 1
ATOM 757 O O . PHE A 1 91 ? -1.126 -5.309 -8.213 1.00 89.75 91 PHE A O 1
ATOM 764 N N . GLN A 1 92 ? 0.602 -3.977 -8.727 1.00 90.44 92 GLN A N 1
ATOM 765 C CA . GLN A 1 92 ? 0.877 -4.628 -10.001 1.00 90.44 92 GLN A CA 1
ATOM 766 C C . GLN A 1 92 ? 2.359 -4.508 -10.333 1.00 90.44 92 GLN A C 1
ATOM 768 O O . GLN A 1 92 ? 2.956 -3.456 -10.134 1.00 90.44 92 GLN A O 1
ATOM 773 N N . ASN A 1 93 ? 2.956 -5.568 -10.867 1.00 90.38 93 ASN A N 1
ATOM 774 C CA . ASN A 1 93 ? 4.245 -5.456 -11.539 1.00 90.38 93 ASN A CA 1
ATOM 775 C C . ASN A 1 93 ? 3.985 -5.038 -12.994 1.00 90.38 93 ASN A C 1
ATOM 777 O O . ASN A 1 93 ? 3.296 -5.759 -13.716 1.00 90.38 93 ASN A O 1
ATOM 781 N N . LEU A 1 94 ? 4.494 -3.875 -13.394 1.00 90.00 94 LEU A N 1
ATOM 782 C CA . LEU A 1 94 ? 4.351 -3.322 -14.744 1.00 90.00 94 LEU A CA 1
ATOM 783 C C . LEU A 1 94 ? 5.533 -3.691 -15.654 1.00 90.00 94 LEU A C 1
ATOM 785 O O . LEU A 1 94 ? 5.522 -3.363 -16.836 1.00 90.00 94 LEU A O 1
ATOM 789 N N . GLY A 1 95 ? 6.526 -4.410 -15.128 1.00 90.56 95 GLY A N 1
ATOM 790 C CA . GLY A 1 95 ? 7.702 -4.855 -15.860 1.00 90.56 95 GLY A CA 1
ATOM 791 C C . GLY A 1 95 ? 8.940 -4.053 -15.480 1.00 90.56 95 GLY A C 1
ATOM 792 O O . GLY A 1 95 ? 9.231 -3.868 -14.295 1.00 90.56 95 GLY A O 1
ATOM 793 N N . LYS A 1 96 ? 9.702 -3.640 -16.493 1.00 90.12 96 LYS A N 1
ATOM 794 C CA . LYS A 1 96 ? 10.950 -2.896 -16.328 1.00 90.12 96 LYS A CA 1
ATOM 795 C C . LYS A 1 96 ? 11.029 -1.711 -17.285 1.00 90.12 96 LYS A C 1
ATOM 797 O O . LYS A 1 96 ? 10.455 -1.784 -18.369 1.00 90.12 96 LYS A O 1
ATOM 802 N N . THR A 1 97 ? 11.758 -0.671 -16.894 1.00 87.06 97 THR A N 1
ATOM 803 C CA . THR A 1 97 ? 12.169 0.423 -17.785 1.00 87.06 97 THR A CA 1
ATOM 804 C C . THR A 1 97 ? 13.178 -0.076 -18.824 1.00 87.06 97 THR A C 1
ATOM 806 O O . THR A 1 97 ? 13.736 -1.172 -18.694 1.00 87.06 97 THR A O 1
ATOM 809 N N . GLU A 1 98 ? 13.447 0.736 -19.850 1.00 85.38 98 GLU A N 1
ATOM 810 C CA . GLU A 1 98 ? 14.525 0.475 -20.821 1.00 85.38 98 GLU A CA 1
ATOM 811 C C . GLU A 1 98 ? 15.905 0.391 -20.143 1.00 85.38 98 GLU A C 1
ATOM 813 O O . GLU A 1 98 ? 16.777 -0.357 -20.581 1.00 85.38 98 GLU A O 1
ATOM 818 N N . GLU A 1 99 ? 16.066 1.092 -19.021 1.00 85.31 99 GLU A N 1
ATOM 819 C CA . GLU A 1 99 ? 17.269 1.129 -18.183 1.00 85.31 99 GLU A CA 1
ATOM 820 C C . GLU A 1 99 ? 17.357 -0.078 -17.222 1.00 85.31 99 GLU A C 1
ATOM 822 O O . GLU A 1 99 ? 18.364 -0.283 -16.544 1.00 85.31 99 GLU A O 1
ATOM 827 N N . GLY A 1 100 ? 16.333 -0.941 -17.212 1.00 86.88 100 GLY A N 1
ATOM 828 C CA . GLY A 1 100 ? 16.305 -2.204 -16.471 1.00 86.88 100 GLY A CA 1
ATOM 829 C C . GLY A 1 100 ? 15.755 -2.115 -15.044 1.00 86.88 100 GLY A C 1
ATOM 830 O O . GLY A 1 100 ? 15.732 -3.140 -14.348 1.00 86.88 100 GLY A O 1
ATOM 831 N N . GLU A 1 101 ? 15.285 -0.942 -14.626 1.00 86.81 101 GLU A N 1
ATOM 832 C CA . GLU A 1 101 ? 14.677 -0.678 -13.318 1.00 86.81 101 GLU A CA 1
ATOM 833 C C . GLU A 1 101 ? 13.274 -1.276 -13.252 1.00 86.81 101 GLU A C 1
ATOM 835 O O . GLU A 1 101 ? 12.565 -1.328 -14.255 1.00 86.81 101 GLU A O 1
ATOM 840 N N . PHE A 1 102 ? 12.840 -1.745 -12.083 1.00 90.81 102 PHE A N 1
ATOM 841 C CA . PHE A 1 102 ? 11.503 -2.325 -11.957 1.00 90.81 102 PHE A CA 1
ATOM 842 C C . PHE A 1 102 ? 10.426 -1.245 -11.845 1.00 90.81 102 PHE A C 1
ATOM 844 O O . PHE A 1 102 ? 10.573 -0.273 -11.103 1.00 90.81 102 PHE A O 1
ATOM 851 N N . LEU A 1 103 ? 9.308 -1.477 -12.533 1.00 92.31 103 LEU A N 1
ATOM 852 C CA . LEU A 1 103 ? 8.122 -0.632 -12.480 1.00 92.31 103 LEU A CA 1
ATOM 853 C C . LEU A 1 103 ? 7.016 -1.342 -11.704 1.00 92.31 103 LEU A C 1
ATOM 855 O O . LEU A 1 103 ? 6.527 -2.400 -12.109 1.00 92.31 103 LEU A O 1
ATOM 859 N N . TYR A 1 104 ? 6.588 -0.738 -10.603 1.00 93.12 104 TYR A N 1
ATOM 860 C CA . TYR A 1 104 ? 5.471 -1.216 -9.802 1.00 93.12 104 TYR A CA 1
ATOM 861 C C . TYR A 1 104 ? 4.333 -0.207 -9.813 1.00 93.12 104 TYR A C 1
ATOM 863 O O . TYR A 1 104 ? 4.552 0.994 -9.729 1.00 93.12 104 TYR A O 1
ATOM 871 N N . ARG A 1 105 ? 3.096 -0.696 -9.829 1.00 91.38 105 ARG A N 1
ATOM 872 C CA . ARG A 1 105 ? 1.926 0.076 -9.419 1.00 91.38 105 ARG A CA 1
ATOM 873 C C . ARG A 1 105 ? 1.706 -0.151 -7.931 1.00 91.38 105 ARG A C 1
ATOM 875 O O . ARG A 1 105 ? 1.543 -1.293 -7.510 1.00 91.38 105 ARG A O 1
ATOM 882 N N . VAL A 1 106 ? 1.694 0.931 -7.166 1.00 92.75 106 VAL A N 1
ATOM 883 C CA . VAL A 1 106 ? 1.313 1.013 -5.751 1.00 92.75 106 VAL A CA 1
ATOM 884 C C . VAL A 1 106 ? 0.456 2.261 -5.574 1.00 92.75 106 VAL A C 1
ATOM 886 O O . VAL A 1 106 ? 0.970 3.382 -5.517 1.00 92.75 106 VAL A O 1
ATOM 889 N N . GLU A 1 107 ? -0.862 2.095 -5.536 1.00 91.25 107 GLU A N 1
ATOM 890 C CA . GLU A 1 107 ? -1.792 3.231 -5.484 1.00 91.25 107 GLU A CA 1
ATOM 891 C C . GLU A 1 107 ? -2.986 2.958 -4.589 1.00 91.25 107 GLU A C 1
ATOM 893 O O . GLU A 1 107 ? -3.494 1.838 -4.529 1.00 91.25 107 GLU A O 1
ATOM 898 N N . GLU A 1 108 ? -3.480 4.019 -3.957 1.00 91.25 108 GLU A N 1
ATOM 899 C CA . GLU A 1 108 ? -4.770 3.987 -3.289 1.00 91.25 108 GLU A CA 1
ATOM 900 C C . GLU A 1 108 ? -5.894 3.797 -4.320 1.00 91.25 108 GLU A C 1
ATOM 902 O O . GLU A 1 108 ? -6.020 4.525 -5.310 1.00 91.25 108 GLU A O 1
ATOM 907 N N . CYS A 1 109 ? -6.745 2.811 -4.071 1.00 88.69 109 CYS A N 1
ATOM 908 C CA . CYS A 1 109 ? -7.911 2.520 -4.878 1.00 88.69 109 CYS A CA 1
ATOM 909 C C . CYS A 1 109 ? -9.022 3.537 -4.607 1.00 88.69 109 CYS A C 1
ATOM 911 O O . CYS A 1 109 ? -9.785 3.402 -3.651 1.00 88.69 109 CYS A O 1
ATOM 913 N N . LYS A 1 110 ? -9.195 4.491 -5.522 1.00 83.44 110 LYS A N 1
ATOM 914 C CA . LYS A 1 110 ? -10.241 5.526 -5.437 1.00 83.44 110 LYS A CA 1
ATOM 915 C C . LYS A 1 110 ? -11.658 5.031 -5.779 1.00 83.44 110 LYS A C 1
ATOM 917 O O . LYS A 1 110 ? -12.588 5.826 -5.759 1.00 83.44 110 LYS A O 1
ATOM 922 N N . ASN A 1 111 ? -11.821 3.750 -6.139 1.00 72.62 111 ASN A N 1
ATOM 923 C CA . ASN A 1 111 ? -13.072 3.138 -6.629 1.00 72.62 111 ASN A CA 1
ATOM 924 C C . ASN A 1 111 ? -13.731 3.893 -7.804 1.00 72.62 111 ASN A C 1
ATOM 926 O O . ASN A 1 111 ? -14.936 3.794 -8.011 1.00 72.62 111 ASN A O 1
ATOM 930 N N . ASN A 1 112 ? -12.935 4.612 -8.596 1.00 67.12 112 ASN A N 1
ATOM 931 C CA . ASN A 1 112 ? -13.388 5.302 -9.799 1.00 67.12 112 ASN A CA 1
ATOM 932 C C . ASN A 1 112 ? -12.860 4.572 -11.042 1.00 67.12 112 ASN A C 1
ATOM 934 O O . ASN A 1 112 ? -11.716 4.106 -11.012 1.00 67.12 112 ASN A O 1
ATOM 938 N N . PRO A 1 113 ? -13.644 4.472 -12.129 1.00 59.25 113 PRO A N 1
ATOM 939 C CA . PRO A 1 113 ? -13.138 3.938 -13.385 1.00 59.25 113 PRO A CA 1
ATOM 940 C C . PRO A 1 113 ? -11.979 4.801 -13.893 1.00 59.25 113 PRO A C 1
ATOM 942 O O . PRO A 1 113 ? -12.011 6.033 -13.797 1.00 59.25 113 PRO A O 1
ATOM 945 N N . ILE A 1 114 ? -10.946 4.152 -14.425 1.00 59.06 114 ILE A N 1
ATOM 946 C CA . ILE A 1 114 ? -9.846 4.851 -15.092 1.00 59.06 114 ILE A CA 1
ATOM 947 C C . ILE A 1 114 ? -10.410 5.489 -16.360 1.00 59.06 114 ILE A C 1
ATOM 949 O O . ILE A 1 114 ? -11.084 4.823 -17.144 1.00 59.06 114 ILE A O 1
ATOM 953 N N . LYS A 1 115 ? -10.156 6.786 -16.560 1.00 58.84 115 LYS A N 1
ATOM 954 C CA . LYS A 1 115 ? -10.479 7.444 -17.832 1.00 58.84 115 LYS A CA 1
ATOM 955 C C . LYS A 1 115 ? -9.676 6.762 -18.941 1.00 58.84 115 LYS A C 1
ATOM 957 O O . LYS A 1 115 ? -8.468 6.592 -18.782 1.00 58.84 115 LYS A O 1
ATOM 962 N N . GLU A 1 116 ? -10.324 6.381 -20.041 1.00 50.66 116 GLU A N 1
ATOM 963 C CA . GLU A 1 116 ? -9.627 5.842 -21.217 1.00 50.66 116 GLU A CA 1
ATOM 964 C C . GLU A 1 116 ? -8.429 6.745 -21.573 1.00 50.66 116 GLU A C 1
ATOM 966 O O . GLU A 1 116 ? -8.571 7.965 -21.660 1.00 50.66 116 GLU A O 1
ATOM 971 N N . GLY A 1 117 ? -7.232 6.156 -21.686 1.00 53.47 117 GLY A N 1
ATOM 972 C CA . GLY A 1 117 ? -5.981 6.882 -21.958 1.00 53.47 117 GLY A CA 1
ATOM 973 C C . GLY A 1 117 ? -5.121 7.259 -20.739 1.00 53.47 117 GLY A C 1
ATOM 974 O O . GLY A 1 117 ? -4.006 7.727 -20.924 1.00 53.47 117 GLY A O 1
ATOM 975 N N . ALA A 1 118 ? -5.553 7.013 -19.497 1.00 50.19 118 ALA A N 1
ATOM 976 C CA . ALA A 1 118 ? -4.744 7.311 -18.299 1.00 50.19 118 ALA A CA 1
ATOM 977 C C . ALA A 1 118 ? -3.690 6.234 -17.944 1.00 50.19 118 ALA A C 1
ATOM 979 O O . ALA A 1 118 ? -3.066 6.301 -16.889 1.00 50.19 118 ALA A O 1
ATOM 980 N N . ASN A 1 119 ? -3.458 5.255 -18.826 1.00 51.06 119 ASN A N 1
ATOM 981 C CA . ASN A 1 119 ? -2.459 4.196 -18.634 1.00 51.06 119 ASN A CA 1
ATOM 982 C C . ASN A 1 119 ? -1.023 4.633 -18.985 1.00 51.06 119 ASN A C 1
ATOM 984 O O . ASN A 1 119 ? -0.161 3.773 -19.139 1.00 51.06 119 ASN A O 1
ATOM 988 N N . GLY A 1 120 ? -0.766 5.936 -19.147 1.00 49.38 120 GLY A N 1
ATOM 989 C CA . GLY A 1 120 ? 0.585 6.473 -19.350 1.00 49.38 120 GLY A CA 1
ATOM 990 C C . GLY A 1 120 ? 1.269 6.059 -20.659 1.00 49.38 120 GLY A C 1
ATOM 991 O O . GLY A 1 120 ? 2.446 6.346 -20.838 1.00 49.38 120 GLY A O 1
ATOM 992 N N . LEU A 1 121 ? 0.558 5.408 -21.584 1.00 41.09 121 LEU A N 1
ATOM 993 C CA . LEU A 1 121 ? 1.084 5.085 -22.908 1.00 41.09 121 LEU A CA 1
ATOM 994 C C . LEU A 1 121 ? 0.690 6.208 -23.883 1.00 41.09 121 LEU A C 1
ATOM 996 O O . LEU A 1 121 ? -0.510 6.459 -24.031 1.00 41.09 121 LEU A O 1
ATOM 1000 N N . PRO A 1 122 ? 1.652 6.906 -24.518 1.00 39.12 122 PRO A N 1
ATOM 1001 C CA . PRO A 1 122 ? 1.345 7.895 -25.543 1.00 39.12 122 PRO A CA 1
ATOM 1002 C C . PRO A 1 122 ? 0.708 7.218 -26.766 1.00 39.12 122 PRO A C 1
ATOM 1004 O O . PRO A 1 122 ? 1.033 6.074 -27.091 1.00 39.12 122 PRO A O 1
ATOM 1007 N N . PHE A 1 123 ? -0.222 7.933 -27.400 1.00 44.09 123 PHE A N 1
ATOM 1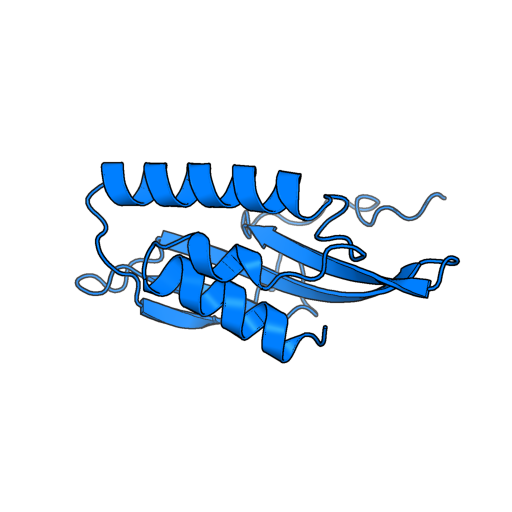008 C CA . PHE A 1 123 ? -0.845 7.568 -28.677 1.00 44.09 123 PHE A CA 1
ATOM 1009 C C . PHE A 1 123 ? 0.152 7.667 -29.833 1.00 44.09 123 PHE A C 1
ATOM 1011 O O . PHE A 1 123 ? 0.983 8.605 -29.799 1.00 44.09 123 PHE A O 1
#

pLDDT: mean 88.16, std 13.25, range [39.12, 97.62]

Organism: NCBI:txid392009

Secondary structure (DSSP, 8-state):
--HHHHHHHHHHHHHHT-GGGGGGS-TTEEETTB-HHHHHHHHHHHHHHHHHTT-S--EEEEEE-SSS-TTSEEEEEE-TTT--EEEEEEEEEEEE-TTS-EEEEEEE--S-PPPTT-SS---

Foldseek 3Di:
DDQVLVVVLVCVCQQQLHLVSLVPDDQLADEQNHGSVRVSVVSNVVSVVCVVVVDRGWDWDKDAQCAACNPWTKIFTARPPPRHTDWMWTWDFPQADPVGHTYMYTDTCPSHHDDPPPPPDDD

Sequence (123 aa):
MNIQQLEFIIRSTFTNLDYSFLDQLDKDSYYSDQDKYELINRIEFQIHSLKTAGYNKLLCKQSRCFLCYPNADALSFHCPNTDELVIKYVFQNLGKTEEGEFLYRVEECKNNPIKEGANGLPF